Protein AF-A0A959B7W9-F1 (afdb_monomer_lite)

Foldseek 3Di:
DLLVVVVLQLVLVCLQFVCVVVVCVVCPPNVSVVVSVVVVVVVVVVVVLVVVLVPDDDPRSVVSVVVVVVVVVVVVCCVVDPDDPVVVVVVVVRVVRGDPPPVVSVVSND

Secondary structure (DSSP, 8-state):
-HHHHHHHHHHHHHHH-TTHHHHHHHHTHHHHHHHHHHHHHHHHHHHHHHHHHHS--HHHHHHHHHHHHHHHHHHHHHHHS-S-HHHHHHHHHHHHHS---HHHHHHHH-

Radius of gyration: 17.7 Å; chains: 1; bounding box: 38×32×46 Å

Structure (mmCIF, N/CA/C/O backbone):
data_AF-A0A959B7W9-F1
#
_entry.id   AF-A0A959B7W9-F1
#
loop_
_atom_site.group_PDB
_atom_site.id
_atom_site.type_symbol
_atom_site.label_atom_id
_atom_site.label_alt_id
_atom_site.label_comp_id
_atom_site.label_asym_id
_atom_site.label_entity_id
_atom_site.label_seq_id
_atom_site.pdbx_PDB_ins_code
_atom_site.Cartn_x
_atom_site.Cartn_y
_atom_site.Cartn_z
_atom_site.occupancy
_atom_site.B_iso_or_equiv
_atom_site.auth_seq_id
_atom_site.auth_comp_id
_atom_site.auth_asym_id
_atom_site.auth_atom_id
_atom_site.pdbx_PDB_model_num
ATOM 1 N N . ILE A 1 1 ? 17.488 -8.627 8.050 1.00 62.53 1 ILE A N 1
ATOM 2 C CA . ILE A 1 1 ? 16.071 -8.969 8.330 1.00 62.53 1 ILE A CA 1
ATOM 3 C C . ILE A 1 1 ? 15.086 -8.223 7.429 1.00 62.53 1 ILE A C 1
ATOM 5 O O . ILE A 1 1 ? 14.545 -8.889 6.572 1.00 62.53 1 ILE A O 1
ATOM 9 N N . LEU A 1 2 ? 14.807 -6.909 7.568 1.00 67.06 2 LEU A N 1
ATOM 10 C CA . LEU A 1 2 ? 13.794 -6.268 6.692 1.00 67.06 2 LEU A CA 1
ATOM 11 C C . LEU A 1 2 ? 14.237 -6.204 5.223 1.00 67.06 2 LEU A C 1
ATOM 13 O O . LEU A 1 2 ? 13.462 -6.568 4.354 1.00 67.06 2 LEU A O 1
ATOM 17 N N . GLU A 1 3 ? 15.473 -5.765 4.981 1.00 68.31 3 GLU A N 1
ATOM 18 C CA . GLU A 1 3 ? 16.066 -5.698 3.634 1.00 68.31 3 GLU A CA 1
ATOM 19 C C . GLU A 1 3 ? 16.142 -7.095 3.003 1.00 68.31 3 GLU A C 1
ATOM 21 O O . GLU A 1 3 ? 15.620 -7.314 1.927 1.00 68.31 3 GLU A O 1
ATOM 26 N N . GLU A 1 4 ? 16.622 -8.080 3.755 1.00 74.19 4 GLU A N 1
ATOM 27 C CA . GLU A 1 4 ? 16.690 -9.487 3.334 1.00 74.19 4 GLU A CA 1
ATOM 28 C C . GLU A 1 4 ? 15.326 -10.098 2.942 1.00 74.19 4 GLU A C 1
ATOM 30 O O . GLU A 1 4 ? 15.234 -10.850 1.978 1.00 74.19 4 GLU A O 1
ATOM 35 N N . LEU A 1 5 ? 14.243 -9.738 3.643 1.00 75.88 5 LEU A N 1
ATOM 36 C CA . LEU A 1 5 ? 12.873 -10.147 3.293 1.00 75.88 5 LEU A CA 1
ATOM 37 C C . LEU A 1 5 ? 12.364 -9.464 2.016 1.00 75.88 5 LEU A C 1
ATOM 39 O O . LEU A 1 5 ? 11.539 -10.027 1.297 1.00 75.88 5 LEU A O 1
ATOM 43 N N . ILE A 1 6 ? 12.816 -8.235 1.765 1.00 72.19 6 ILE A N 1
ATOM 44 C CA . ILE A 1 6 ? 12.478 -7.475 0.559 1.00 72.19 6 ILE A CA 1
ATOM 45 C C . ILE A 1 6 ? 13.195 -8.083 -0.641 1.00 72.19 6 ILE A C 1
ATOM 47 O O . ILE A 1 6 ? 12.530 -8.339 -1.643 1.00 72.19 6 ILE A O 1
ATOM 51 N N . ASP A 1 7 ? 14.483 -8.394 -0.503 1.00 73.69 7 ASP A N 1
ATOM 52 C CA . ASP A 1 7 ? 15.292 -9.022 -1.548 1.00 73.69 7 ASP A CA 1
ATOM 53 C C . ASP A 1 7 ? 14.698 -10.380 -1.953 1.00 73.69 7 ASP A C 1
ATOM 55 O O . ASP A 1 7 ? 14.470 -10.643 -3.134 1.00 73.69 7 ASP A O 1
ATOM 59 N N . GLU A 1 8 ? 14.338 -11.222 -0.976 1.00 77.94 8 GLU A N 1
ATOM 60 C CA . GLU A 1 8 ? 13.703 -12.519 -1.240 1.00 77.94 8 GLU A CA 1
ATOM 61 C C . GLU A 1 8 ? 12.336 -12.361 -1.934 1.00 77.94 8 GLU A C 1
ATOM 63 O O . GLU A 1 8 ? 11.995 -13.103 -2.863 1.00 77.94 8 GLU A O 1
ATOM 68 N N . MET A 1 9 ? 11.535 -11.375 -1.515 1.00 78.25 9 MET A N 1
ATOM 69 C CA . MET A 1 9 ? 10.246 -11.090 -2.145 1.00 78.25 9 MET A CA 1
ATOM 70 C C . MET A 1 9 ? 10.423 -10.584 -3.586 1.00 78.25 9 MET A C 1
ATOM 72 O O . MET A 1 9 ? 9.689 -11.019 -4.478 1.00 78.25 9 MET A O 1
ATOM 76 N N . GLN A 1 10 ? 11.386 -9.693 -3.833 1.00 72.00 10 GLN A N 1
ATOM 77 C CA . GLN A 1 10 ? 11.717 -9.189 -5.168 1.00 72.00 10 GLN A CA 1
ATOM 78 C C . GLN A 1 10 ? 12.192 -10.321 -6.080 1.00 72.00 10 GLN A C 1
ATOM 80 O O . GLN A 1 10 ? 11.717 -10.431 -7.214 1.00 72.00 10 GLN A O 1
ATOM 85 N N . GLU A 1 11 ? 13.045 -11.216 -5.575 1.00 75.62 11 GLU A N 1
ATOM 86 C CA . GLU A 1 11 ? 13.523 -12.369 -6.334 1.00 75.62 11 GLU A CA 1
ATOM 87 C C . GLU A 1 11 ? 12.353 -13.256 -6.777 1.00 75.62 11 GLU A C 1
ATOM 89 O O . GLU A 1 11 ? 12.246 -13.604 -7.955 1.00 75.62 11 GLU A O 1
ATOM 94 N N . ARG A 1 12 ? 11.412 -13.559 -5.876 1.00 78.00 12 ARG A N 1
ATOM 95 C CA . ARG A 1 12 ? 10.216 -14.353 -6.200 1.00 78.00 12 ARG A CA 1
ATOM 96 C C . ARG A 1 12 ? 9.315 -13.644 -7.216 1.00 78.00 12 ARG A C 1
ATOM 98 O O . ARG A 1 12 ? 8.898 -14.262 -8.195 1.00 78.00 12 ARG A O 1
ATOM 105 N N . LEU A 1 13 ? 9.045 -12.349 -7.044 1.00 74.38 13 LEU A N 1
ATOM 106 C CA . LEU A 1 13 ? 8.205 -11.584 -7.977 1.00 74.38 13 LEU A CA 1
ATOM 107 C C . LEU A 1 13 ? 8.823 -11.481 -9.380 1.00 74.38 13 LEU A C 1
ATOM 109 O O . LEU A 1 13 ? 8.097 -11.568 -10.377 1.00 74.38 13 LEU A O 1
ATOM 113 N N . SER A 1 14 ? 10.153 -11.388 -9.478 1.00 71.12 14 SER A N 1
ATOM 114 C CA . SER A 1 14 ? 10.870 -11.365 -10.761 1.00 71.12 14 SER A CA 1
ATOM 115 C C . SER A 1 14 ? 10.643 -12.632 -11.604 1.00 71.12 14 SER A C 1
ATOM 117 O O . SER A 1 14 ? 10.649 -12.568 -12.837 1.00 71.12 14 SER A O 1
ATOM 119 N N . ARG A 1 15 ? 10.359 -13.776 -10.959 1.00 72.88 15 ARG A N 1
ATOM 120 C CA . ARG A 1 15 ? 10.057 -15.058 -11.627 1.00 72.88 15 ARG A CA 1
ATOM 121 C C . ARG A 1 15 ? 8.689 -15.055 -12.309 1.00 72.88 15 ARG A C 1
ATOM 123 O O . ARG A 1 15 ? 8.489 -15.778 -13.283 1.00 72.88 15 ARG A O 1
ATOM 130 N N . VAL A 1 16 ? 7.757 -14.239 -11.818 1.00 68.25 16 VAL A N 1
ATOM 131 C CA . VAL A 1 16 ? 6.380 -14.147 -12.330 1.00 68.25 16 VAL A CA 1
ATOM 132 C C . VAL A 1 16 ? 6.231 -13.035 -13.363 1.00 68.25 16 VAL A C 1
ATOM 134 O O . VAL A 1 16 ? 5.497 -13.191 -14.340 1.00 68.25 16 VAL A O 1
ATOM 137 N N . SER A 1 17 ? 6.940 -11.922 -13.175 1.00 66.00 17 SER A N 1
ATOM 138 C CA . SER A 1 17 ? 6.867 -10.758 -14.054 1.00 66.00 17 SER A CA 1
ATOM 139 C C . SER A 1 17 ? 8.263 -10.358 -14.517 1.00 66.00 17 SER A C 1
ATOM 141 O O . SER A 1 17 ? 8.957 -9.570 -13.880 1.00 66.00 17 SER A O 1
ATOM 143 N N . ARG A 1 18 ? 8.677 -10.868 -15.686 1.00 66.12 18 ARG A N 1
ATOM 144 C CA . ARG A 1 18 ? 9.995 -10.563 -16.286 1.00 66.12 18 ARG A CA 1
ATOM 145 C C . ARG A 1 18 ? 10.203 -9.066 -16.551 1.00 66.12 18 ARG A C 1
ATOM 147 O O . ARG A 1 18 ? 11.336 -8.628 -16.715 1.00 66.12 18 ARG A O 1
ATOM 154 N N . LEU A 1 19 ? 9.126 -8.280 -16.596 1.00 67.56 19 LEU A N 1
ATOM 155 C CA . LEU A 1 19 ? 9.180 -6.831 -16.790 1.00 67.56 19 LEU A CA 1
ATOM 156 C C . LEU A 1 19 ? 9.399 -6.045 -15.490 1.00 67.56 19 LEU A C 1
ATOM 158 O O . LEU A 1 19 ? 9.736 -4.866 -15.585 1.00 67.56 19 LEU A O 1
ATOM 162 N N . MET A 1 20 ? 9.311 -6.669 -14.305 1.00 65.06 20 MET A N 1
ATOM 163 C CA . MET A 1 20 ? 9.791 -6.033 -13.068 1.00 65.06 20 MET A CA 1
ATOM 164 C C . MET A 1 20 ? 11.279 -5.680 -13.153 1.00 65.06 20 MET A C 1
ATOM 166 O O . MET A 1 20 ? 11.670 -4.633 -12.658 1.00 65.06 20 MET A O 1
ATOM 170 N N . ILE A 1 21 ? 12.073 -6.463 -13.891 1.00 63.78 21 ILE A N 1
ATOM 171 C CA . ILE A 1 21 ? 13.494 -6.181 -14.154 1.00 63.78 21 ILE A CA 1
ATOM 172 C C . ILE A 1 21 ? 13.678 -4.832 -14.873 1.00 63.78 21 ILE A C 1
ATOM 174 O O . ILE A 1 21 ? 14.661 -4.135 -14.652 1.00 63.78 21 ILE A O 1
ATOM 178 N N . LEU A 1 22 ? 12.730 -4.425 -15.726 1.00 64.06 22 LEU A N 1
ATOM 179 C CA . LEU A 1 22 ? 12.796 -3.124 -16.401 1.00 64.06 22 LEU A CA 1
ATOM 180 C C . LEU A 1 22 ? 12.409 -1.967 -15.477 1.00 64.06 22 LEU A C 1
ATOM 182 O O . LEU A 1 22 ? 12.908 -0.860 -15.661 1.00 64.06 22 LEU A O 1
ATOM 186 N N . ILE A 1 23 ? 11.514 -2.210 -14.514 1.00 64.00 23 ILE A N 1
ATOM 187 C CA . ILE A 1 23 ? 11.158 -1.225 -13.485 1.00 64.00 23 ILE A CA 1
ATOM 188 C C . ILE A 1 23 ? 12.349 -1.011 -12.550 1.00 64.00 23 ILE A C 1
ATOM 190 O O . ILE A 1 23 ? 12.688 0.137 -12.284 1.00 64.00 23 ILE A O 1
ATOM 194 N N . ASP A 1 24 ? 13.007 -2.091 -12.137 1.00 64.56 24 ASP A N 1
ATOM 195 C CA . ASP A 1 24 ? 14.224 -2.069 -11.324 1.00 64.56 24 ASP A CA 1
ATOM 196 C C . ASP A 1 24 ? 15.377 -1.360 -12.065 1.00 64.56 24 ASP A C 1
ATOM 198 O O . ASP A 1 24 ? 15.949 -0.386 -11.581 1.00 64.56 24 ASP A O 1
ATOM 202 N N . TRP A 1 25 ? 15.613 -1.702 -13.340 1.00 62.22 25 TRP A N 1
ATOM 203 C CA . TRP A 1 25 ? 16.603 -1.007 -14.177 1.00 62.22 25 TRP A CA 1
ATOM 204 C C . TRP A 1 25 ? 16.310 0.493 -14.358 1.00 62.22 25 TRP A C 1
ATOM 206 O O . TRP A 1 25 ? 17.233 1.307 -14.394 1.00 62.22 25 TRP A O 1
ATOM 216 N N . ALA A 1 26 ? 15.034 0.875 -14.462 1.00 62.59 26 ALA A N 1
ATOM 217 C CA . ALA A 1 26 ? 14.627 2.274 -14.582 1.00 62.59 26 ALA A CA 1
ATOM 218 C C . ALA A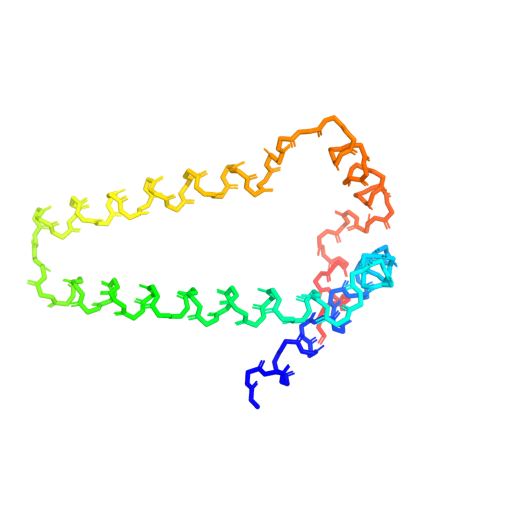 1 26 ? 14.631 3.030 -13.238 1.00 62.59 26 ALA A C 1
ATOM 220 O O . ALA A 1 26 ? 14.804 4.250 -13.229 1.00 62.59 26 ALA A O 1
ATOM 221 N N . GLY A 1 27 ? 14.410 2.334 -12.118 1.00 60.25 27 GLY A N 1
ATOM 222 C CA . GLY A 1 27 ? 14.324 2.898 -10.769 1.00 60.25 27 GLY A CA 1
ATOM 223 C C . GLY A 1 27 ? 15.662 2.955 -10.029 1.00 60.25 27 GLY A C 1
ATOM 224 O O . GLY A 1 27 ? 15.863 3.839 -9.185 1.00 60.25 27 GLY A O 1
ATOM 225 N N . GLY A 1 28 ? 16.590 2.054 -10.365 1.00 67.12 28 GLY A N 1
ATOM 226 C CA . GLY A 1 28 ? 17.843 1.840 -9.645 1.00 67.12 28 GLY A CA 1
ATOM 227 C C . GLY A 1 28 ? 17.623 1.744 -8.131 1.00 67.12 28 GLY A C 1
ATOM 228 O O . GLY A 1 28 ? 16.542 1.416 -7.664 1.00 67.12 28 GLY A O 1
ATOM 229 N N . ARG A 1 29 ? 18.601 2.199 -7.337 1.00 61.28 29 ARG A N 1
ATOM 230 C CA . ARG A 1 29 ? 18.550 2.196 -5.853 1.00 61.28 29 ARG A CA 1
ATOM 231 C C . ARG A 1 29 ? 17.379 2.973 -5.228 1.00 61.28 29 ARG A C 1
ATOM 233 O O . ARG A 1 29 ? 17.207 2.977 -4.008 1.00 61.28 29 ARG A O 1
ATOM 240 N N . THR A 1 30 ? 16.627 3.722 -6.031 1.00 59.72 30 THR A N 1
ATOM 241 C CA . THR A 1 30 ? 15.495 4.514 -5.548 1.00 59.72 30 THR A CA 1
ATOM 242 C C . THR A 1 30 ? 14.306 3.614 -5.233 1.00 59.72 30 THR A C 1
ATOM 244 O O . THR A 1 30 ? 13.586 3.904 -4.277 1.00 59.72 30 THR A O 1
ATOM 247 N N . ASP A 1 31 ? 14.107 2.521 -5.973 1.00 66.75 31 ASP A N 1
ATOM 248 C CA . ASP A 1 31 ? 12.967 1.630 -5.755 1.00 66.75 31 ASP A CA 1
ATOM 249 C C . ASP A 1 31 ? 13.068 0.908 -4.395 1.00 66.75 31 ASP A C 1
ATOM 251 O O . ASP A 1 31 ? 12.119 0.959 -3.612 1.00 66.75 31 ASP A O 1
ATOM 255 N N . GLU A 1 32 ? 14.254 0.415 -4.030 1.00 67.38 32 GLU A N 1
ATOM 256 C CA . GLU A 1 32 ? 14.578 -0.214 -2.752 1.00 67.38 32 GLU A CA 1
ATOM 257 C C . GLU A 1 32 ? 14.316 0.756 -1.601 1.00 67.38 32 GLU A C 1
ATOM 259 O O . GLU A 1 32 ? 13.734 0.386 -0.579 1.00 67.38 32 GLU A O 1
ATOM 264 N N . SER A 1 33 ? 14.703 2.027 -1.761 1.00 67.88 33 SER A N 1
ATOM 265 C CA . SER A 1 33 ? 14.468 3.057 -0.746 1.00 67.88 33 SER A CA 1
ATOM 266 C C . SER A 1 33 ? 12.975 3.347 -0.550 1.00 67.88 33 SER A C 1
ATOM 268 O O . SER A 1 33 ? 12.515 3.505 0.585 1.00 67.88 33 SER A O 1
ATOM 270 N N . VAL A 1 34 ? 12.199 3.359 -1.638 1.00 73.31 34 VAL A N 1
ATOM 271 C CA . VAL A 1 34 ? 10.753 3.610 -1.621 1.00 73.31 34 VAL A CA 1
ATOM 272 C C . VAL A 1 34 ? 10.009 2.418 -1.023 1.00 73.31 34 VAL A C 1
ATOM 274 O O . VAL A 1 34 ? 9.105 2.611 -0.204 1.00 73.31 34 VAL A O 1
ATOM 277 N N . VAL A 1 35 ? 10.405 1.191 -1.367 1.00 72.44 35 VAL A N 1
ATOM 278 C CA . VAL A 1 35 ? 9.852 -0.046 -0.799 1.00 72.44 35 VAL A CA 1
ATOM 279 C C . VAL A 1 35 ? 10.166 -0.131 0.695 1.00 72.44 35 VAL A C 1
ATOM 281 O O . VAL A 1 35 ? 9.248 -0.298 1.503 1.00 72.44 35 VAL A O 1
ATOM 284 N N . ASN A 1 36 ? 11.422 0.093 1.092 1.00 73.19 36 ASN A N 1
ATOM 285 C CA . ASN A 1 36 ? 11.834 0.119 2.498 1.00 73.19 36 ASN A CA 1
ATOM 286 C C . ASN A 1 36 ? 11.073 1.174 3.309 1.00 73.19 36 ASN A C 1
ATOM 288 O O . ASN A 1 36 ? 10.600 0.893 4.415 1.00 73.19 36 ASN A O 1
ATOM 292 N N . PHE A 1 37 ? 10.925 2.385 2.767 1.00 78.62 37 PHE A N 1
ATOM 293 C CA . PHE A 1 37 ? 10.124 3.437 3.388 1.00 78.62 37 PHE A CA 1
ATOM 294 C C . PHE A 1 37 ? 8.662 3.002 3.560 1.00 78.62 37 PHE A C 1
ATOM 296 O O . PHE A 1 37 ? 8.094 3.139 4.646 1.00 78.62 37 PHE A O 1
ATOM 303 N N . SER A 1 38 ? 8.073 2.425 2.512 1.00 81.31 38 SER A N 1
ATOM 304 C CA . SER A 1 38 ? 6.670 2.004 2.496 1.00 81.31 38 SER A CA 1
ATOM 305 C C . SER A 1 38 ? 6.391 0.886 3.502 1.00 81.31 38 SER A C 1
ATOM 307 O O . SER A 1 38 ? 5.414 0.970 4.245 1.00 81.31 38 SER A O 1
ATOM 309 N N . ILE A 1 39 ? 7.265 -0.120 3.600 1.00 83.06 39 ILE A N 1
ATOM 310 C CA . ILE A 1 39 ? 7.113 -1.236 4.548 1.00 83.06 39 ILE A CA 1
ATOM 311 C C . ILE A 1 39 ? 7.253 -0.755 5.992 1.00 83.06 39 ILE A C 1
ATOM 313 O O . ILE A 1 39 ? 6.438 -1.117 6.844 1.00 83.06 39 ILE A O 1
ATOM 317 N N . ARG A 1 40 ? 8.243 0.101 6.280 1.00 84.31 40 ARG A N 1
ATOM 318 C CA . ARG A 1 40 ? 8.389 0.701 7.616 1.00 84.31 40 ARG A CA 1
ATOM 319 C C . ARG A 1 40 ? 7.129 1.475 7.995 1.00 84.31 40 ARG A C 1
ATOM 321 O O . ARG A 1 40 ? 6.573 1.249 9.067 1.00 84.31 40 ARG A O 1
ATOM 328 N N . ARG A 1 41 ? 6.622 2.305 7.079 1.00 87.56 41 ARG A N 1
ATOM 329 C CA . ARG A 1 41 ? 5.397 3.082 7.290 1.00 87.56 41 ARG A CA 1
ATOM 330 C C . ARG A 1 41 ? 4.171 2.194 7.509 1.00 87.56 41 ARG A C 1
ATOM 332 O O . ARG A 1 41 ? 3.375 2.489 8.398 1.00 87.56 41 ARG A O 1
ATOM 339 N N . ALA A 1 42 ? 4.028 1.117 6.738 1.00 86.62 42 ALA A N 1
ATOM 340 C CA . ALA A 1 42 ? 2.933 0.159 6.876 1.00 86.62 42 ALA A CA 1
ATOM 341 C C . ALA A 1 42 ? 2.963 -0.546 8.240 1.00 86.62 42 ALA A C 1
ATOM 343 O O . ALA A 1 42 ? 1.929 -0.662 8.896 1.00 86.62 42 ALA A O 1
ATOM 344 N N . ARG A 1 43 ? 4.149 -0.952 8.708 1.00 89.44 43 ARG A N 1
ATOM 345 C CA . ARG A 1 43 ? 4.326 -1.565 10.030 1.00 89.44 43 ARG A CA 1
ATOM 346 C C . ARG A 1 43 ? 3.987 -0.597 11.161 1.00 89.44 43 ARG A C 1
ATOM 348 O O . ARG A 1 43 ? 3.258 -0.970 12.077 1.00 89.44 43 ARG A O 1
ATOM 355 N N . ASP A 1 44 ? 4.481 0.637 11.091 1.00 92.44 44 ASP A N 1
ATOM 356 C CA . ASP A 1 44 ? 4.201 1.655 12.108 1.00 92.44 44 ASP A CA 1
ATOM 357 C C . ASP A 1 44 ? 2.699 1.973 12.167 1.00 92.44 44 ASP A C 1
ATOM 359 O O . ASP A 1 44 ? 2.122 2.098 13.249 1.00 92.44 44 ASP A O 1
ATOM 363 N N . PHE A 1 45 ? 2.043 2.038 11.004 1.00 92.38 45 PHE A N 1
ATOM 364 C CA . PHE A 1 45 ? 0.596 2.201 10.906 1.00 92.38 45 PHE A CA 1
ATOM 365 C C . PHE A 1 45 ? -0.158 1.005 11.504 1.00 92.38 45 PHE A C 1
ATOM 367 O O . PHE A 1 45 ? -1.098 1.202 12.273 1.00 92.38 45 PHE A O 1
ATOM 374 N N . ALA A 1 46 ? 0.257 -0.229 11.209 1.00 91.88 46 ALA A N 1
ATOM 375 C CA . ALA A 1 46 ? -0.351 -1.430 11.778 1.00 91.88 46 ALA A CA 1
ATOM 376 C C . ALA A 1 46 ? -0.229 -1.456 13.310 1.00 91.88 46 ALA A C 1
ATOM 378 O O . ALA A 1 46 ? -1.218 -1.699 14.000 1.00 91.88 46 ALA A O 1
ATOM 379 N N . TRP A 1 47 ? 0.951 -1.129 13.847 1.00 94.25 47 TRP A N 1
ATOM 380 C CA . TRP A 1 47 ? 1.177 -1.045 15.291 1.00 94.25 47 TRP A CA 1
ATOM 381 C C . TRP A 1 47 ? 0.300 0.021 15.956 1.00 94.25 47 TRP A C 1
ATOM 383 O O . TRP A 1 47 ? -0.339 -0.248 16.974 1.00 94.25 47 TRP A O 1
ATOM 393 N N . LEU A 1 48 ? 0.222 1.219 15.367 1.00 95.56 48 LEU A N 1
ATOM 394 C CA . LEU A 1 48 ? -0.621 2.301 15.874 1.00 95.56 48 LEU A CA 1
ATOM 395 C C . LEU A 1 48 ? -2.097 1.887 15.934 1.00 95.56 48 LEU A C 1
ATOM 397 O O . LEU A 1 48 ? -2.749 2.093 16.956 1.00 95.56 48 LEU A O 1
ATOM 401 N N . ASN A 1 49 ? -2.611 1.279 14.864 1.00 94.81 49 ASN A N 1
ATOM 402 C CA . ASN A 1 49 ? -3.999 0.828 14.812 1.00 94.81 49 ASN A CA 1
ATOM 403 C C . ASN A 1 49 ? -4.275 -0.314 15.787 1.00 94.81 49 ASN A C 1
ATOM 405 O O . ASN A 1 49 ? -5.292 -0.276 16.471 1.00 94.81 49 ASN A O 1
ATOM 409 N N . ALA A 1 50 ? -3.370 -1.290 15.902 1.00 94.12 50 ALA A N 1
ATOM 410 C CA . ALA A 1 50 ? -3.501 -2.376 16.869 1.00 94.12 50 ALA A CA 1
ATOM 411 C C . ALA A 1 50 ? -3.558 -1.841 18.305 1.00 94.12 50 ALA A C 1
ATOM 413 O O . ALA A 1 50 ? -4.422 -2.244 19.081 1.00 94.12 50 ALA A O 1
ATOM 414 N N . ARG A 1 51 ? -2.688 -0.878 18.639 1.00 96.00 51 ARG A N 1
ATOM 415 C CA . ARG A 1 51 ? -2.702 -0.213 19.942 1.00 96.00 51 ARG A CA 1
ATOM 416 C C . ARG A 1 51 ? -4.021 0.517 20.183 1.00 96.00 51 ARG A C 1
ATOM 418 O O . ARG A 1 51 ? -4.604 0.352 21.243 1.00 96.00 51 ARG A O 1
ATOM 425 N N . ASN A 1 52 ? -4.501 1.298 19.219 1.00 93.00 52 ASN A N 1
ATOM 426 C CA . ASN A 1 52 ? -5.761 2.028 19.366 1.00 93.00 52 ASN A CA 1
ATOM 427 C C . ASN A 1 52 ? -6.949 1.067 19.534 1.00 93.00 52 ASN A C 1
ATOM 429 O O . ASN A 1 52 ? -7.773 1.261 20.419 1.00 93.00 52 ASN A O 1
ATOM 433 N N . LEU A 1 53 ? -6.991 -0.015 18.753 1.00 94.25 53 LEU A N 1
ATOM 434 C CA . LEU A 1 53 ? -8.020 -1.051 18.858 1.00 94.25 53 LEU A CA 1
ATOM 435 C C . LEU A 1 53 ? -7.995 -1.809 20.186 1.00 94.25 53 LEU A C 1
ATOM 437 O O . LEU A 1 53 ? -9.035 -2.322 20.585 1.00 94.25 53 LEU A O 1
ATOM 441 N N . ALA A 1 54 ? -6.842 -1.901 20.850 1.00 94.12 54 ALA A N 1
ATOM 442 C CA . ALA A 1 54 ? -6.723 -2.557 22.149 1.00 94.12 54 ALA A CA 1
ATOM 443 C C . ALA A 1 54 ? -7.399 -1.769 23.286 1.00 94.12 54 ALA A C 1
ATOM 445 O O . ALA A 1 54 ? -7.726 -2.362 24.308 1.00 94.12 54 ALA A O 1
ATOM 446 N N . TYR A 1 55 ? -7.608 -0.459 23.115 1.00 93.19 55 TYR A N 1
ATOM 447 C CA . TYR A 1 55 ? -8.253 0.408 24.109 1.00 93.19 55 TYR A CA 1
ATOM 448 C C . TYR A 1 55 ? -9.716 0.741 23.783 1.00 93.19 55 TYR A C 1
ATOM 450 O O . TYR A 1 55 ? -10.374 1.402 24.580 1.00 93.19 55 TYR A O 1
ATOM 458 N N . LEU A 1 56 ? -10.218 0.322 22.618 1.00 93.75 56 LEU A N 1
ATOM 459 C CA . LEU A 1 56 ? -11.584 0.589 22.168 1.00 93.75 56 LEU A CA 1
ATOM 460 C C . LEU A 1 56 ? -12.444 -0.666 22.302 1.00 93.75 56 LEU A C 1
ATOM 462 O O . LEU A 1 56 ? -12.020 -1.760 21.934 1.00 93.75 56 LEU A O 1
ATOM 466 N N . GLU A 1 57 ? -13.694 -0.498 22.725 1.00 92.19 57 GLU A N 1
ATOM 467 C CA . GLU A 1 57 ? -14.660 -1.591 22.858 1.00 92.19 57 GLU A CA 1
ATOM 468 C C . GLU A 1 57 ? -15.994 -1.257 22.173 1.00 92.19 57 GLU A C 1
ATOM 470 O O . GLU A 1 57 ? -16.280 -0.113 21.814 1.00 92.19 57 GLU A O 1
ATOM 475 N N . GLY A 1 58 ? -16.812 -2.288 21.939 1.00 92.19 58 GLY A N 1
ATOM 476 C CA . GLY A 1 58 ? -18.178 -2.139 21.434 1.00 92.19 58 GLY A CA 1
ATOM 477 C C . GLY A 1 58 ? -18.298 -1.333 20.134 1.00 92.19 58 GLY A C 1
ATOM 478 O O . GLY A 1 58 ? -17.630 -1.613 19.135 1.00 92.19 58 GLY A O 1
ATOM 479 N N . GLN A 1 59 ? -19.197 -0.348 20.140 1.00 92.81 59 GLN A N 1
ATOM 480 C CA . GLN A 1 59 ? -19.544 0.449 18.962 1.00 92.81 59 GLN A CA 1
ATOM 481 C C . GLN A 1 59 ? -18.401 1.368 18.503 1.00 92.81 59 GLN A C 1
ATOM 483 O O . GLN A 1 59 ? -18.197 1.522 17.299 1.00 92.81 59 GLN A O 1
ATOM 488 N N . GLU A 1 60 ? -17.622 1.928 19.430 1.00 91.94 60 GLU A N 1
ATOM 489 C CA . GLU A 1 60 ? -16.490 2.806 19.102 1.00 91.94 60 GLU A CA 1
ATOM 490 C C . GLU A 1 60 ? -15.396 2.040 18.352 1.00 91.94 60 GLU A C 1
ATOM 492 O O . GLU A 1 60 ? -14.850 2.522 17.358 1.00 91.94 60 GLU A O 1
ATOM 497 N N . ARG A 1 61 ? -15.141 0.790 18.760 1.00 94.25 61 ARG A N 1
ATOM 498 C CA . ARG A 1 61 ? -14.218 -0.105 18.057 1.00 94.25 61 ARG A CA 1
ATOM 499 C C . ARG A 1 61 ? -14.675 -0.377 16.624 1.00 94.25 61 ARG A C 1
ATOM 501 O O . ARG A 1 61 ? -13.859 -0.327 15.707 1.00 94.25 61 ARG A O 1
ATOM 508 N N . ALA A 1 62 ? -15.964 -0.652 16.418 1.00 94.88 62 ALA A N 1
ATOM 509 C CA . ALA A 1 62 ? -16.511 -0.918 15.086 1.00 94.88 62 ALA A CA 1
ATOM 510 C C . ALA A 1 62 ? -16.412 0.310 14.162 1.00 94.88 62 ALA A C 1
ATOM 512 O O . ALA A 1 62 ? -15.988 0.182 13.014 1.00 94.88 62 ALA A O 1
ATOM 513 N N . GLN A 1 63 ? -16.728 1.502 14.677 1.00 95.69 63 GLN A N 1
ATOM 514 C CA . GLN A 1 63 ? -16.607 2.762 13.933 1.00 95.69 63 GLN A CA 1
ATOM 515 C C . GLN A 1 63 ? -15.151 3.084 13.571 1.00 95.69 63 GLN A C 1
ATOM 517 O O . GLN A 1 63 ? -14.866 3.529 12.455 1.00 95.69 63 GLN A O 1
ATOM 522 N N . TYR A 1 64 ? -14.216 2.820 14.488 1.00 96.31 64 TYR A N 1
ATOM 523 C CA . TYR A 1 64 ? -12.789 2.999 14.233 1.00 96.31 64 TYR A CA 1
ATOM 524 C C . TYR A 1 64 ? -12.290 2.065 13.122 1.00 96.31 64 TYR A C 1
ATOM 526 O O . TYR A 1 64 ? -11.613 2.526 12.205 1.00 96.31 64 TYR A O 1
ATOM 534 N N . ILE A 1 65 ? -12.664 0.778 13.157 1.00 95.62 65 ILE A N 1
ATOM 535 C CA . ILE A 1 65 ? -12.317 -0.189 12.099 1.00 95.62 65 ILE A CA 1
ATOM 536 C C . ILE A 1 65 ? -12.834 0.296 10.746 1.00 95.62 65 ILE A C 1
ATOM 538 O O . ILE A 1 65 ? -12.055 0.397 9.805 1.00 95.62 65 ILE A O 1
ATOM 542 N N . GLN A 1 66 ? -14.112 0.676 10.666 1.00 97.06 66 GLN A N 1
ATOM 543 C CA . GLN A 1 66 ? -14.698 1.170 9.422 1.00 97.06 66 GLN A CA 1
ATOM 544 C C . GLN A 1 66 ? -13.941 2.391 8.877 1.00 97.06 66 GLN A C 1
ATOM 546 O O . GLN A 1 66 ? -13.643 2.464 7.688 1.00 97.06 66 GLN A O 1
ATOM 551 N N . THR A 1 67 ? -13.578 3.330 9.752 1.00 95.88 67 THR A N 1
ATOM 552 C CA . THR A 1 67 ? -12.821 4.528 9.364 1.00 95.88 67 THR A CA 1
ATOM 553 C C . THR A 1 67 ? -11.451 4.166 8.785 1.00 95.88 67 THR A C 1
ATOM 555 O O . THR A 1 67 ? -11.017 4.747 7.787 1.00 95.88 67 THR A O 1
ATOM 558 N N . VAL A 1 68 ? -10.757 3.205 9.398 1.00 95.06 68 VAL A N 1
ATOM 559 C CA . VAL A 1 68 ? -9.464 2.709 8.907 1.00 95.06 68 VAL A CA 1
ATOM 560 C C . VAL A 1 68 ? -9.630 1.997 7.564 1.00 95.06 68 VAL A C 1
ATOM 562 O O . VAL A 1 68 ? -8.868 2.274 6.635 1.00 95.06 68 VAL A O 1
ATOM 565 N N . ASP A 1 69 ? -10.647 1.149 7.423 1.00 95.94 69 ASP A N 1
ATOM 566 C CA . ASP A 1 69 ? -10.939 0.424 6.185 1.00 95.94 69 ASP A CA 1
ATOM 567 C C . ASP A 1 69 ? -11.242 1.378 5.025 1.00 95.94 69 ASP A C 1
ATOM 569 O O . ASP A 1 69 ? -10.723 1.202 3.922 1.00 95.94 69 ASP A O 1
ATOM 573 N N . GLU A 1 70 ? -12.018 2.437 5.262 1.00 96.31 70 GLU A N 1
ATOM 574 C CA . GLU A 1 70 ? -12.325 3.453 4.250 1.00 96.31 70 GLU A CA 1
ATOM 575 C C . GLU A 1 70 ? -11.065 4.194 3.775 1.00 96.31 70 GLU A C 1
ATOM 577 O O . GLU A 1 70 ? -10.884 4.414 2.569 1.00 96.31 70 GLU A O 1
ATOM 582 N N . GLN A 1 71 ? -10.157 4.533 4.698 1.00 93.06 71 GLN A N 1
ATOM 583 C CA . GLN A 1 71 ? -8.876 5.166 4.368 1.00 93.06 71 GLN A CA 1
ATOM 584 C C . GLN A 1 71 ? -7.979 4.233 3.547 1.00 93.06 71 GLN A C 1
ATOM 586 O O . GLN A 1 71 ? -7.442 4.641 2.511 1.00 93.06 71 GLN A O 1
ATOM 591 N N . ILE A 1 72 ? -7.851 2.970 3.966 1.00 92.81 72 ILE A N 1
ATOM 5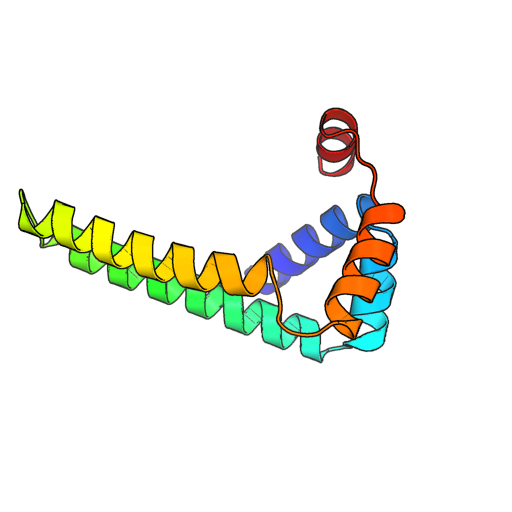92 C CA . ILE A 1 72 ? -7.073 1.960 3.240 1.00 92.81 72 ILE A CA 1
ATOM 593 C C . ILE A 1 72 ? -7.684 1.722 1.856 1.00 92.81 72 ILE A C 1
ATOM 595 O O . ILE A 1 72 ? -6.956 1.692 0.866 1.00 92.81 72 ILE A O 1
ATOM 599 N N . ALA A 1 73 ? -9.009 1.625 1.745 1.00 93.81 73 ALA A N 1
ATOM 600 C CA . ALA A 1 73 ? -9.700 1.428 0.475 1.00 93.81 73 ALA A CA 1
ATOM 601 C C . ALA A 1 73 ? -9.523 2.620 -0.481 1.00 93.81 73 ALA A C 1
ATOM 603 O O . ALA A 1 73 ? -9.419 2.440 -1.698 1.00 93.81 73 ALA A O 1
ATOM 604 N N . ALA A 1 74 ? -9.485 3.853 0.030 1.00 91.62 74 ALA A N 1
ATOM 605 C CA . ALA A 1 74 ? -9.169 5.030 -0.776 1.00 91.62 74 ALA A CA 1
ATOM 606 C C . ALA A 1 74 ? -7.729 4.977 -1.312 1.00 91.62 74 ALA A C 1
ATOM 608 O O . ALA A 1 74 ? -7.515 5.162 -2.514 1.00 91.62 74 ALA A O 1
ATOM 609 N N . LEU A 1 75 ? -6.758 4.651 -0.456 1.00 88.12 75 LEU A N 1
ATOM 610 C CA . LEU A 1 75 ? -5.362 4.485 -0.860 1.00 88.12 75 LEU A CA 1
ATOM 611 C C . LEU A 1 75 ? -5.197 3.351 -1.884 1.00 88.12 75 LEU A C 1
ATOM 613 O O . LEU A 1 75 ? -4.592 3.551 -2.937 1.00 88.12 75 LEU A O 1
ATOM 617 N N . ALA A 1 76 ? -5.794 2.188 -1.624 1.00 85.50 76 ALA A N 1
ATOM 618 C CA . ALA A 1 76 ? -5.747 1.025 -2.504 1.00 85.50 76 ALA A CA 1
ATOM 619 C C . ALA A 1 76 ? -6.324 1.336 -3.891 1.00 85.50 76 ALA A C 1
ATOM 621 O O . ALA A 1 76 ? -5.748 0.939 -4.901 1.00 85.50 76 ALA A O 1
ATOM 622 N N . ARG A 1 77 ? -7.411 2.117 -3.968 1.00 88.12 77 ARG A N 1
ATOM 623 C CA . ARG A 1 77 ? -7.953 2.589 -5.252 1.00 88.12 77 ARG A CA 1
ATOM 624 C C . ARG A 1 77 ? -6.958 3.457 -6.019 1.00 88.12 77 ARG A C 1
ATOM 626 O O . ARG A 1 77 ? -6.873 3.324 -7.236 1.00 88.12 77 ARG A O 1
ATOM 633 N N . HIS A 1 78 ? -6.203 4.320 -5.343 1.00 84.06 78 HIS A N 1
ATOM 634 C CA . HIS A 1 78 ? -5.179 5.138 -5.997 1.00 84.06 78 HIS A CA 1
ATOM 635 C C . HIS A 1 78 ? -3.986 4.319 -6.498 1.00 84.06 78 HIS A C 1
ATOM 637 O O . HIS A 1 78 ? -3.449 4.640 -7.557 1.00 84.06 78 HIS A O 1
ATOM 643 N N . ILE A 1 79 ? -3.612 3.257 -5.781 1.00 81.25 79 ILE A N 1
ATOM 644 C CA . ILE A 1 79 ? -2.551 2.329 -6.194 1.00 81.25 79 ILE A CA 1
ATOM 645 C C . ILE A 1 79 ? -3.014 1.465 -7.375 1.00 81.25 79 ILE A C 1
ATOM 647 O O . ILE A 1 79 ? -2.308 1.362 -8.373 1.00 81.25 79 ILE A O 1
ATOM 651 N N . ALA A 1 80 ? -4.214 0.883 -7.295 1.00 79.69 80 ALA A N 1
ATOM 652 C CA . ALA A 1 80 ? -4.771 0.023 -8.342 1.00 79.69 80 ALA A CA 1
ATOM 653 C C . ALA A 1 80 ? -5.091 0.793 -9.634 1.00 79.69 80 ALA A C 1
ATOM 655 O O . ALA A 1 80 ? -4.987 0.253 -10.737 1.00 79.69 80 ALA A O 1
ATOM 656 N N . TYR A 1 81 ? -5.474 2.065 -9.508 1.00 79.81 81 TYR A N 1
ATOM 657 C CA . TYR A 1 81 ? -5.846 2.924 -10.628 1.00 79.81 81 TYR A CA 1
ATOM 658 C C . TYR A 1 81 ? -5.036 4.223 -10.601 1.00 79.81 81 TYR A C 1
ATOM 660 O O . TYR A 1 81 ? -5.582 5.297 -10.312 1.00 79.81 81 TYR A O 1
ATOM 668 N N . PRO A 1 82 ? -3.734 4.156 -10.923 1.00 78.19 82 PRO A N 1
ATOM 669 C 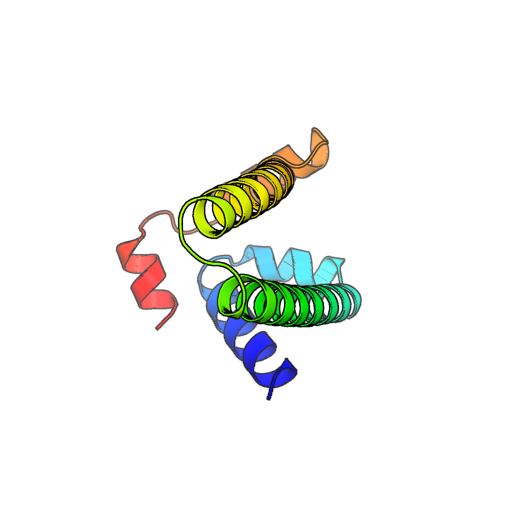CA . PRO A 1 82 ? -2.890 5.330 -10.879 1.00 78.19 82 PRO A CA 1
ATOM 670 C C . PRO A 1 82 ? -3.324 6.337 -11.951 1.00 78.19 82 PRO A C 1
ATOM 672 O O . PRO A 1 82 ? -3.733 5.990 -13.066 1.00 78.19 82 PRO A O 1
ATOM 675 N N . ARG A 1 83 ? -3.265 7.625 -11.602 1.00 75.12 83 ARG A N 1
ATOM 676 C CA . ARG A 1 83 ? -3.672 8.716 -12.493 1.00 75.12 83 ARG A CA 1
ATOM 677 C C . ARG A 1 83 ? -2.590 8.942 -13.549 1.00 75.12 83 ARG A C 1
ATOM 679 O O . ARG A 1 83 ? -1.454 9.248 -13.218 1.00 75.12 83 ARG A O 1
ATOM 686 N N . GLY A 1 84 ? -2.956 8.819 -14.824 1.00 80.50 84 GLY A N 1
ATOM 687 C CA . GLY A 1 84 ? -2.062 9.090 -15.953 1.00 80.50 84 GLY A CA 1
ATOM 688 C C . GLY A 1 84 ? -2.223 8.068 -17.073 1.00 80.50 84 GLY A C 1
ATOM 689 O O . GLY A 1 84 ? -2.101 6.864 -16.859 1.00 80.50 84 GLY A O 1
ATOM 690 N N . ARG A 1 85 ? -2.499 8.543 -18.295 1.00 76.62 85 ARG A N 1
ATOM 691 C CA . ARG A 1 85 ? -2.698 7.655 -19.454 1.00 76.62 85 ARG A CA 1
ATOM 692 C C . ARG A 1 85 ? -1.437 6.858 -19.787 1.00 76.62 85 ARG A C 1
ATOM 694 O O . ARG A 1 85 ? -1.549 5.676 -20.072 1.00 76.62 85 ARG A O 1
ATOM 701 N N . PHE A 1 86 ? -0.265 7.485 -19.689 1.00 78.44 86 PHE A N 1
ATOM 702 C CA . PHE A 1 86 ? 1.022 6.843 -19.954 1.00 78.44 86 PHE A CA 1
ATOM 703 C C . PHE A 1 86 ? 1.295 5.683 -18.990 1.00 78.44 86 PHE A C 1
ATOM 705 O O . PHE A 1 86 ? 1.439 4.548 -19.430 1.00 78.44 86 PHE A O 1
ATOM 712 N N . LEU A 1 87 ? 1.245 5.945 -17.680 1.00 76.00 87 LEU A N 1
ATOM 713 C CA . LEU A 1 87 ? 1.494 4.937 -16.648 1.00 76.00 87 LEU A CA 1
ATOM 714 C C . LEU A 1 87 ? 0.518 3.755 -16.756 1.00 76.00 87 LEU A C 1
ATOM 716 O O . LEU A 1 87 ? 0.920 2.600 -16.664 1.00 76.00 87 LEU A O 1
ATOM 720 N N . ARG A 1 88 ? -0.759 4.030 -17.050 1.00 77.56 88 ARG A N 1
ATOM 721 C CA . ARG A 1 88 ? -1.768 2.986 -17.271 1.00 77.56 88 ARG A CA 1
ATOM 722 C C . ARG A 1 88 ? -1.485 2.140 -18.516 1.00 77.56 88 ARG A C 1
ATOM 724 O O . ARG A 1 88 ? -1.768 0.946 -18.502 1.00 77.56 88 ARG A O 1
ATOM 731 N N . THR A 1 89 ? -0.953 2.731 -19.585 1.00 78.94 89 THR A N 1
ATOM 732 C CA . THR A 1 89 ? -0.536 1.987 -20.784 1.00 78.94 89 THR A CA 1
ATOM 733 C C . THR A 1 89 ? 0.699 1.139 -20.498 1.00 78.94 89 THR A C 1
ATOM 735 O O . THR A 1 89 ? 0.691 -0.040 -20.832 1.00 78.94 89 THR A O 1
ATOM 738 N N . CYS A 1 90 ? 1.706 1.686 -19.810 1.00 78.19 90 CYS A N 1
ATOM 739 C CA . CYS A 1 90 ? 2.882 0.929 -19.377 1.00 78.19 90 CYS A CA 1
ATOM 740 C C . CYS A 1 90 ? 2.486 -0.282 -18.523 1.00 78.19 90 CYS A C 1
ATOM 742 O O . CYS A 1 90 ? 2.917 -1.392 -18.814 1.00 78.19 90 CYS A O 1
ATOM 744 N N . LEU A 1 91 ? 1.591 -0.101 -17.546 1.00 76.62 91 LEU A N 1
ATOM 745 C CA . LEU A 1 91 ? 1.084 -1.196 -16.712 1.00 76.62 91 LEU A CA 1
ATOM 746 C C . LEU A 1 91 ? 0.330 -2.262 -17.516 1.00 76.62 91 LEU A C 1
ATOM 748 O O . LEU A 1 91 ? 0.484 -3.446 -17.242 1.00 76.62 91 LEU A O 1
ATOM 752 N N . ARG A 1 92 ? -0.445 -1.882 -18.542 1.00 77.38 92 ARG A N 1
ATOM 753 C CA . ARG A 1 92 ? -1.079 -2.868 -19.438 1.00 77.38 92 ARG A CA 1
ATOM 754 C C . ARG A 1 92 ? -0.064 -3.645 -20.261 1.00 77.38 92 ARG A C 1
ATOM 756 O O . ARG A 1 92 ? -0.271 -4.833 -20.484 1.00 77.38 92 ARG A O 1
ATOM 763 N N . CYS A 1 93 ? 0.999 -2.988 -20.723 1.00 79.62 93 CYS A N 1
ATOM 764 C CA . CYS A 1 93 ? 2.096 -3.683 -21.384 1.00 79.62 93 CYS A CA 1
ATOM 765 C C . CYS A 1 93 ? 2.737 -4.673 -20.412 1.00 79.62 93 CYS A C 1
ATOM 767 O O . CYS A 1 93 ? 2.900 -5.824 -20.781 1.00 79.62 93 CYS A O 1
ATOM 769 N N . VAL A 1 94 ? 2.993 -4.274 -19.160 1.00 77.06 94 VAL A N 1
ATOM 770 C CA . VAL A 1 94 ? 3.521 -5.179 -18.126 1.00 77.06 94 VAL A CA 1
ATOM 771 C C . VAL A 1 94 ? 2.620 -6.397 -17.927 1.00 77.06 94 VAL A C 1
ATOM 773 O O . VAL A 1 94 ? 3.054 -7.527 -18.136 1.00 77.06 94 VAL A O 1
ATOM 776 N N . GLN A 1 95 ? 1.336 -6.159 -17.667 1.00 75.31 95 GLN A N 1
ATOM 777 C CA . GLN A 1 95 ? 0.324 -7.195 -17.460 1.00 75.31 95 GLN A CA 1
ATOM 778 C C . GLN A 1 95 ? 0.165 -8.151 -18.657 1.00 75.31 95 GLN A C 1
ATOM 780 O O . GLN A 1 95 ? -0.284 -9.287 -18.504 1.00 75.31 95 GLN A O 1
ATOM 785 N N . PHE A 1 96 ? 0.486 -7.709 -19.874 1.00 79.25 96 PHE A N 1
ATOM 786 C CA . PHE A 1 96 ? 0.428 -8.568 -21.054 1.00 79.25 96 PHE A CA 1
ATOM 787 C C . PHE A 1 96 ? 1.501 -9.666 -21.035 1.00 79.25 96 PHE A C 1
ATOM 789 O O . PHE A 1 96 ? 1.228 -10.767 -21.508 1.00 79.25 96 PHE A O 1
ATOM 796 N N . PHE A 1 97 ? 2.683 -9.386 -20.479 1.00 75.69 97 PHE A N 1
ATOM 797 C CA . PHE A 1 97 ? 3.784 -10.351 -20.383 1.00 75.69 97 PHE A CA 1
ATOM 798 C C . PHE A 1 97 ? 3.770 -11.172 -19.084 1.00 75.69 97 PHE A C 1
ATOM 800 O O . PHE A 1 97 ? 4.603 -12.065 -18.931 1.00 75.69 97 PHE A O 1
ATOM 807 N N . GLU A 1 98 ? 2.851 -10.890 -18.161 1.00 76.19 98 GLU A N 1
ATOM 808 C CA . GLU A 1 98 ? 2.678 -11.662 -16.928 1.00 76.19 98 GLU A CA 1
ATOM 809 C C . GLU A 1 98 ? 1.917 -12.973 -17.174 1.00 76.19 98 GLU A C 1
ATOM 811 O O . GLU A 1 98 ? 0.966 -13.034 -17.960 1.00 76.19 98 GLU A O 1
ATOM 816 N N . GLU A 1 99 ? 2.324 -14.035 -16.472 1.00 78.06 99 GLU A N 1
ATOM 817 C CA . GLU A 1 99 ? 1.618 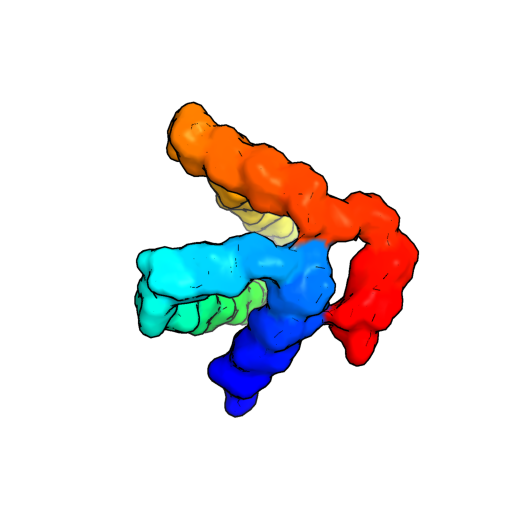-15.319 -16.484 1.00 78.06 99 GLU A CA 1
ATOM 818 C C . GLU A 1 99 ? 0.255 -15.163 -15.793 1.00 78.06 99 GLU A C 1
ATOM 820 O O . GLU A 1 99 ? 0.160 -14.807 -14.620 1.00 78.06 99 GLU A O 1
ATOM 825 N N . LYS A 1 100 ? -0.829 -15.429 -16.529 1.00 76.44 100 LYS A N 1
ATOM 826 C CA . LYS A 1 100 ? -2.205 -15.186 -16.053 1.00 76.44 100 LYS A CA 1
ATOM 827 C C . LYS A 1 100 ? -2.782 -16.373 -15.287 1.00 76.44 100 LYS A C 1
ATOM 829 O O . LYS A 1 100 ? -3.827 -16.252 -14.647 1.00 76.44 100 LYS A O 1
ATOM 834 N N . GLN A 1 101 ? -2.135 -17.535 -15.369 1.00 81.75 101 GLN A N 1
ATOM 835 C CA . GLN A 1 101 ? -2.572 -18.736 -14.670 1.00 81.75 101 GLN A CA 1
ATOM 836 C C . GLN A 1 101 ? -2.147 -18.691 -13.202 1.00 81.75 101 GLN A C 1
ATOM 838 O O . GLN A 1 101 ? -1.017 -19.029 -12.865 1.00 81.75 101 GLN A O 1
ATOM 843 N N . VAL A 1 102 ? -3.086 -18.346 -12.318 1.00 77.56 102 VAL A N 1
ATOM 844 C CA . VAL A 1 102 ? -2.848 -18.212 -10.868 1.00 77.56 102 VAL A CA 1
ATOM 845 C C . VAL A 1 102 ? -2.190 -19.459 -10.259 1.00 77.56 102 VAL A C 1
ATOM 847 O O . VAL A 1 102 ? -1.261 -19.330 -9.471 1.00 77.56 102 VAL A O 1
ATOM 850 N N . ALA A 1 103 ? -2.600 -20.669 -10.661 1.00 79.38 103 ALA A N 1
ATOM 851 C CA . ALA A 1 103 ? -1.993 -21.911 -10.168 1.00 79.38 103 ALA A CA 1
ATOM 852 C C . ALA A 1 103 ? -0.498 -22.020 -10.521 1.00 79.38 103 ALA A C 1
ATOM 854 O O . ALA A 1 103 ? 0.309 -22.427 -9.688 1.00 79.38 103 ALA A O 1
ATOM 855 N N . ARG A 1 104 ? -0.123 -21.605 -11.736 1.00 76.44 104 ARG A N 1
ATOM 856 C CA . ARG A 1 104 ? 1.270 -21.591 -12.191 1.00 76.44 104 ARG A CA 1
ATOM 857 C C . ARG A 1 104 ? 2.063 -20.470 -11.522 1.00 76.44 104 ARG A C 1
ATOM 859 O O . ARG A 1 104 ? 3.207 -20.686 -11.153 1.00 76.44 104 ARG A O 1
ATOM 866 N N . VAL A 1 105 ? 1.446 -19.308 -11.306 1.00 76.69 105 VAL A N 1
ATOM 867 C CA . VAL A 1 105 ? 2.044 -18.199 -10.545 1.00 76.69 105 VAL A CA 1
ATOM 868 C C . VAL A 1 105 ? 2.388 -18.638 -9.123 1.00 76.69 105 VAL A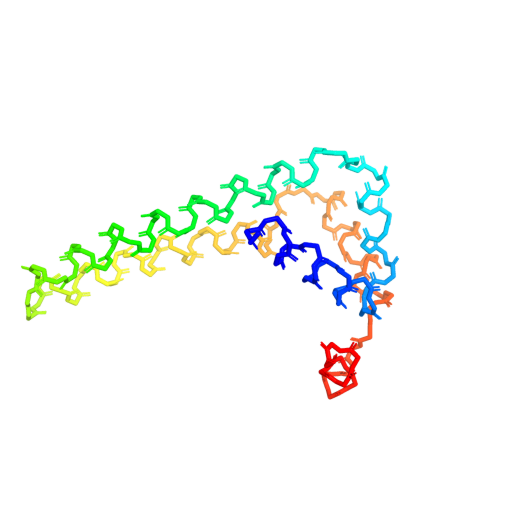 C 1
ATOM 870 O O . VAL A 1 105 ? 3.505 -18.416 -8.677 1.00 76.69 105 VAL A O 1
ATOM 873 N N . ILE A 1 106 ? 1.473 -19.326 -8.4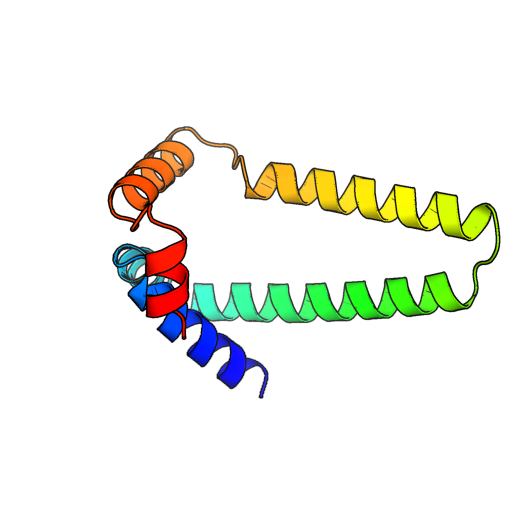33 1.00 75.94 106 ILE A N 1
ATOM 874 C CA . ILE A 1 106 ? 1.726 -19.853 -7.085 1.00 75.94 106 ILE A CA 1
ATOM 875 C C . ILE A 1 106 ? 2.886 -20.856 -7.102 1.00 75.94 106 ILE A C 1
ATOM 877 O O . ILE A 1 106 ? 3.764 -20.767 -6.253 1.00 75.94 106 ILE A O 1
ATOM 881 N N . GLN A 1 107 ? 2.935 -21.759 -8.088 1.00 77.81 107 GLN A N 1
ATOM 882 C CA . GLN A 1 107 ? 4.046 -22.709 -8.240 1.00 77.81 107 GLN A CA 1
ATOM 883 C C . GLN A 1 107 ? 5.394 -22.026 -8.514 1.00 77.81 107 GLN A C 1
ATOM 885 O O . GLN A 1 107 ? 6.416 -22.507 -8.046 1.00 77.81 107 GLN A O 1
ATOM 890 N N . LEU A 1 108 ? 5.410 -20.919 -9.264 1.00 73.88 108 LEU A N 1
ATOM 891 C CA . LEU A 1 108 ? 6.627 -20.157 -9.578 1.00 73.88 108 LEU A CA 1
ATOM 892 C C . LEU A 1 108 ? 7.134 -19.305 -8.400 1.00 73.88 108 LEU A C 1
ATOM 894 O O . LEU A 1 108 ? 8.304 -18.920 -8.389 1.00 73.88 108 LEU A O 1
ATOM 898 N N . LEU A 1 109 ? 6.255 -18.989 -7.442 1.00 67.94 109 LEU A N 1
ATOM 899 C CA . LEU A 1 109 ? 6.547 -18.183 -6.249 1.00 67.94 109 LEU A CA 1
ATOM 900 C C . LEU A 1 109 ? 6.957 -19.010 -5.020 1.00 67.94 109 LEU A C 1
ATOM 902 O O . LEU A 1 109 ? 7.445 -18.421 -4.047 1.00 67.94 109 LEU A O 1
ATOM 906 N N . GLN A 1 110 ? 6.719 -20.327 -5.040 1.00 63.09 110 GLN A N 1
ATOM 907 C CA . GLN A 1 110 ? 7.200 -21.263 -4.018 1.00 63.09 110 GLN A CA 1
ATOM 908 C C . GLN A 1 110 ? 8.722 -21.391 -4.071 1.00 63.09 110 GLN A C 1
ATOM 910 O O . GLN A 1 110 ? 9.306 -21.340 -2.966 1.00 63.09 110 GLN A O 1
#

pLDDT: mean 79.94, std 10.8, range [59.72, 97.06]

Sequence (110 aa):
ILEELIDEMQERLSRVSRLMILIDWAGGRTDESVVNFSIRRARDFAWLNARNLAYLEGQERAQYIQTVDEQIAALARHIAYPRGRFLRTCLRCVQFFEEKQVARVIQLLQ